Protein AF-A0A938LKV2-F1 (afdb_monomer_lite)

pLDDT: mean 91.61, std 7.05, range [52.0, 97.69]

Foldseek 3Di:
DDDQLQWAFLVRVQVVVQPDPVHRPDDSVRSVVLCVVCPPQQHDSGTGRNVSSVVVVVVVVPDDDPDPDDPVRVVVVVVVVVVVVVVVVVPDDDDDDD

Secondary structure (DSSP, 8-state):
----TTSB-HHHHHHHHHTSTT-----HHHHHHHHHHHGGGSBSSSSB-HHHHHHHHHHHHHSPPPPPPPHHHHHHHHHHHHHHHHHHHH-PPPPPP-

Sequence (98 aa):
MAIDTRNLKPSELVRLLNSTPLGAVTSAARLSRQMNE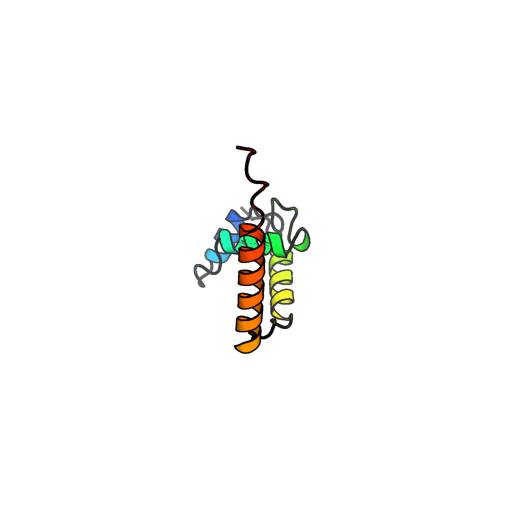AGYRIGDGRHVDLVRYVAWLAHRRRLPRPAPLTYDEKKAKQAERNRRETAAAQDIGPLPDV

Structure (mmCIF, N/CA/C/O backbone):
data_AF-A0A938LKV2-F1
#
_entry.id   AF-A0A938LKV2-F1
#
loop_
_atom_site.group_PDB
_atom_site.id
_atom_site.type_symbol
_atom_site.label_atom_id
_atom_site.label_alt_id
_atom_site.label_comp_id
_atom_site.label_asym_id
_atom_site.label_entity_id
_atom_site.label_seq_id
_atom_site.pdbx_PDB_ins_code
_atom_site.Cartn_x
_atom_site.Cartn_y
_atom_site.Cartn_z
_atom_site.occupancy
_atom_site.B_iso_or_equiv
_atom_site.auth_seq_id
_atom_site.auth_comp_id
_atom_site.auth_asym_id
_atom_site.auth_atom_id
_atom_site.pdbx_PDB_model_num
ATOM 1 N N . MET A 1 1 ? 22.182 -2.955 -17.963 1.00 52.00 1 MET A N 1
ATOM 2 C CA . MET A 1 1 ? 22.217 -3.052 -16.488 1.00 52.00 1 MET A CA 1
ATOM 3 C C . MET A 1 1 ? 20.924 -3.716 -16.046 1.00 52.00 1 MET A C 1
ATOM 5 O O . MET A 1 1 ? 19.864 -3.177 -16.336 1.00 52.00 1 MET A O 1
ATOM 9 N N . ALA A 1 2 ? 20.994 -4.919 -15.479 1.00 79.12 2 ALA A N 1
ATOM 10 C CA . ALA A 1 2 ? 19.809 -5.617 -14.984 1.00 79.12 2 ALA A CA 1
ATOM 11 C C . ALA A 1 2 ? 19.431 -5.041 -13.612 1.00 79.12 2 ALA A C 1
ATOM 13 O O . ALA A 1 2 ? 20.302 -4.855 -12.766 1.00 79.12 2 ALA A O 1
ATOM 14 N N . ILE A 1 3 ? 18.157 -4.708 -13.418 1.00 86.06 3 ILE A N 1
ATOM 15 C CA . ILE A 1 3 ? 17.635 -4.229 -12.134 1.00 86.06 3 ILE A CA 1
ATOM 16 C C . ILE A 1 3 ? 17.267 -5.455 -11.295 1.00 86.06 3 ILE A C 1
ATOM 18 O O . ILE A 1 3 ? 16.598 -6.362 -11.795 1.00 86.06 3 ILE A O 1
ATOM 22 N N . ASP A 1 4 ? 17.666 -5.479 -10.023 1.00 93.00 4 ASP A N 1
ATOM 23 C CA . ASP A 1 4 ? 17.204 -6.502 -9.085 1.00 93.00 4 ASP A CA 1
ATOM 24 C C . ASP A 1 4 ? 15.760 -6.213 -8.647 1.00 93.00 4 ASP A C 1
ATOM 26 O O . ASP A 1 4 ? 15.479 -5.299 -7.874 1.00 93.00 4 ASP A O 1
ATOM 30 N N . THR A 1 5 ? 14.826 -7.017 -9.150 1.00 92.88 5 THR A N 1
ATOM 31 C CA . THR A 1 5 ? 13.389 -6.877 -8.866 1.00 92.88 5 THR A CA 1
ATOM 32 C C . THR A 1 5 ? 12.992 -7.262 -7.440 1.00 92.88 5 THR A C 1
ATOM 34 O O . THR A 1 5 ? 11.872 -6.958 -7.025 1.00 92.88 5 THR A O 1
ATOM 37 N N . ARG A 1 6 ? 13.876 -7.914 -6.675 1.00 95.00 6 ARG A N 1
ATOM 38 C CA . ARG A 1 6 ? 13.610 -8.306 -5.282 1.00 95.00 6 ARG A CA 1
ATOM 39 C C . ARG A 1 6 ? 14.038 -7.245 -4.272 1.00 95.00 6 ARG A C 1
ATOM 41 O O . ARG A 1 6 ? 13.662 -7.343 -3.108 1.00 95.00 6 ARG A O 1
ATOM 48 N N . ASN A 1 7 ? 14.792 -6.240 -4.711 1.00 95.94 7 ASN A N 1
ATOM 49 C CA . ASN A 1 7 ? 15.368 -5.227 -3.839 1.00 95.94 7 ASN A CA 1
ATOM 50 C C . ASN A 1 7 ? 15.232 -3.818 -4.438 1.00 95.94 7 ASN A C 1
ATOM 52 O O . ASN A 1 7 ? 16.217 -3.167 -4.781 1.00 95.94 7 ASN A O 1
ATOM 56 N N . LEU A 1 8 ? 13.990 -3.351 -4.592 1.00 96.56 8 LEU A N 1
ATOM 57 C CA . LEU A 1 8 ? 13.685 -2.045 -5.181 1.00 96.56 8 LEU A CA 1
ATOM 58 C C . LEU A 1 8 ? 13.413 -0.999 -4.106 1.00 96.56 8 LEU A C 1
ATOM 60 O O . LEU A 1 8 ? 12.636 -1.239 -3.181 1.00 96.56 8 LEU A O 1
ATOM 64 N N . LYS A 1 9 ? 13.934 0.217 -4.269 1.00 96.50 9 LYS A N 1
ATOM 65 C CA . LYS A 1 9 ? 13.416 1.364 -3.512 1.00 96.50 9 LYS A CA 1
ATOM 66 C C . LYS A 1 9 ? 11.954 1.618 -3.909 1.00 96.50 9 LYS A C 1
ATOM 68 O O . LYS A 1 9 ? 11.592 1.428 -5.074 1.00 96.50 9 LYS A O 1
ATOM 73 N N . PRO A 1 10 ? 11.105 2.142 -3.007 1.00 96.56 10 PRO A N 1
ATOM 74 C CA . PRO A 1 10 ? 9.709 2.441 -3.326 1.00 96.56 10 PRO A CA 1
ATOM 75 C C . PRO A 1 10 ? 9.538 3.338 -4.563 1.00 96.56 10 PRO A C 1
ATOM 77 O O . PRO A 1 10 ? 8.636 3.125 -5.370 1.00 96.56 10 PRO A O 1
ATOM 80 N N . SER A 1 11 ? 10.431 4.311 -4.760 1.00 95.94 11 SER A N 1
ATOM 81 C CA . SER A 1 11 ? 10.430 5.177 -5.945 1.00 95.94 11 SER A CA 1
ATOM 82 C C . SER A 1 11 ? 10.751 4.425 -7.242 1.00 95.94 11 SER A C 1
ATOM 84 O O . SER A 1 11 ? 10.127 4.689 -8.270 1.00 95.94 11 SER A O 1
ATOM 86 N N . GLU A 1 12 ? 11.681 3.470 -7.199 1.00 96.25 12 GLU A N 1
ATOM 87 C CA . GLU A 1 12 ? 12.053 2.631 -8.343 1.00 96.25 12 GLU A CA 1
ATOM 88 C C . GLU A 1 12 ? 10.899 1.717 -8.738 1.00 96.25 12 GLU A C 1
ATOM 90 O O . GLU A 1 12 ? 10.583 1.612 -9.920 1.00 96.25 12 GLU A O 1
ATOM 95 N N . LEU A 1 13 ? 10.206 1.138 -7.755 1.00 96.25 13 LEU A N 1
ATOM 96 C CA . LEU A 1 13 ? 9.018 0.327 -7.996 1.00 96.25 13 LEU A CA 1
ATOM 97 C C . LEU A 1 13 ? 7.896 1.135 -8.665 1.00 96.25 13 LEU A C 1
ATOM 99 O O . LEU A 1 13 ? 7.315 0.677 -9.646 1.00 96.25 13 LEU A O 1
ATOM 103 N N . VAL A 1 14 ? 7.600 2.348 -8.178 1.00 97.25 14 VAL A N 1
ATOM 104 C CA . VAL A 1 14 ? 6.591 3.224 -8.808 1.00 97.25 14 VAL A CA 1
ATOM 105 C C . VAL A 1 14 ? 6.978 3.545 -10.250 1.00 97.25 14 VAL A C 1
ATOM 107 O O . VAL A 1 14 ? 6.141 3.430 -11.145 1.00 97.25 14 VAL A O 1
ATOM 110 N N . ARG A 1 15 ? 8.241 3.914 -10.490 1.00 95.62 15 ARG A N 1
ATOM 111 C CA . ARG A 1 15 ? 8.743 4.213 -11.836 1.00 95.62 15 ARG A CA 1
ATOM 112 C C . ARG A 1 15 ? 8.631 2.999 -12.758 1.00 95.62 15 ARG A C 1
ATOM 114 O O . ARG A 1 15 ? 8.167 3.156 -13.881 1.00 95.62 15 ARG A O 1
ATOM 121 N N . LEU A 1 16 ? 9.013 1.817 -12.276 1.00 94.25 16 LEU A N 1
ATOM 122 C CA . LEU A 1 16 ? 8.974 0.565 -13.031 1.00 94.25 16 LEU A CA 1
ATOM 123 C C . LEU A 1 16 ? 7.544 0.177 -13.425 1.00 94.25 16 LEU A C 1
ATOM 125 O O . LEU A 1 16 ? 7.288 -0.190 -14.568 1.00 94.25 16 LEU A O 1
ATOM 129 N N . LEU A 1 17 ? 6.594 0.271 -12.493 1.00 94.38 17 LEU A N 1
ATOM 130 C CA . LEU A 1 17 ? 5.194 -0.054 -12.773 1.00 94.38 17 LEU A CA 1
ATOM 131 C C . LEU A 1 17 ? 4.565 0.945 -13.755 1.00 94.38 17 LEU A C 1
ATOM 133 O O . LEU A 1 17 ? 3.799 0.554 -14.638 1.00 94.38 17 LEU A O 1
ATOM 137 N N . ASN A 1 18 ? 4.926 2.224 -13.632 1.00 96.38 18 ASN A N 1
ATOM 138 C CA . ASN A 1 18 ? 4.391 3.288 -14.475 1.00 96.38 18 ASN A CA 1
ATOM 139 C C . ASN A 1 18 ? 5.085 3.410 -15.844 1.00 96.38 18 ASN A C 1
ATOM 141 O O . ASN A 1 18 ? 4.579 4.121 -16.706 1.00 96.38 18 ASN A O 1
ATOM 145 N N . SER A 1 19 ? 6.215 2.730 -16.072 1.00 94.62 19 SER A N 1
ATOM 146 C CA . SER A 1 19 ? 6.887 2.689 -17.382 1.00 94.62 19 SER A CA 1
ATOM 147 C C . SER A 1 19 ? 6.280 1.668 -18.350 1.00 94.62 19 SER A C 1
ATOM 149 O O . SER A 1 19 ? 6.830 1.431 -19.422 1.00 94.62 19 SER A O 1
ATOM 151 N N . THR A 1 20 ? 5.174 1.025 -17.974 1.00 91.44 20 THR A N 1
ATOM 152 C CA . THR A 1 20 ? 4.446 0.099 -18.848 1.00 91.44 20 THR A CA 1
ATOM 153 C C . THR A 1 20 ? 3.504 0.868 -19.789 1.00 91.44 20 THR A C 1
ATOM 155 O O . THR A 1 20 ? 3.110 1.991 -19.468 1.00 91.44 20 THR A O 1
ATOM 158 N N . PRO A 1 21 ? 3.061 0.282 -20.920 1.00 96.19 21 PRO A N 1
ATOM 159 C CA . PRO A 1 21 ? 2.076 0.912 -21.812 1.00 96.19 21 PRO A CA 1
ATOM 160 C C . PRO A 1 21 ? 0.734 1.262 -21.149 1.00 96.19 21 PRO A C 1
ATOM 162 O O . PRO A 1 21 ? -0.057 2.008 -21.715 1.00 96.19 21 PRO A O 1
ATOM 165 N N . LEU A 1 22 ? 0.472 0.739 -19.946 1.00 93.69 22 LEU A N 1
ATOM 166 C CA . LEU A 1 22 ? -0.703 1.078 -19.142 1.00 93.69 22 LEU A CA 1
ATOM 167 C C . LEU A 1 22 ? -0.607 2.476 -18.504 1.00 93.69 22 LEU A C 1
ATOM 169 O O . LEU A 1 22 ? -1.577 2.942 -17.908 1.00 93.69 22 LEU A O 1
ATOM 173 N N . GLY A 1 23 ? 0.546 3.142 -18.608 1.00 92.50 23 GLY A N 1
ATOM 174 C CA . GLY A 1 23 ? 0.784 4.458 -18.032 1.00 92.50 23 GLY A CA 1
ATOM 175 C C . GLY A 1 23 ? 0.844 4.424 -16.504 1.00 92.50 23 GLY A C 1
ATOM 176 O O . GLY A 1 23 ? 1.363 3.488 -15.898 1.00 92.50 23 GLY A O 1
ATOM 177 N N . ALA A 1 24 ? 0.327 5.470 -15.856 1.00 94.88 24 ALA A N 1
ATOM 178 C CA . ALA A 1 24 ? 0.399 5.629 -14.405 1.00 94.88 24 ALA A CA 1
ATOM 179 C C . ALA A 1 24 ? -0.579 4.697 -13.660 1.00 94.88 24 ALA A C 1
ATOM 181 O O . ALA A 1 24 ? -1.722 5.055 -13.377 1.00 94.88 24 ALA A O 1
ATOM 182 N N . VAL A 1 25 ? -0.111 3.504 -13.286 1.00 95.25 25 VAL A N 1
ATOM 183 C CA . VAL A 1 25 ? -0.899 2.494 -12.556 1.00 95.25 25 VAL A CA 1
ATOM 184 C C . VAL A 1 25 ? -0.869 2.685 -11.033 1.00 95.25 25 VAL A C 1
ATOM 186 O O . VAL A 1 25 ? -1.796 2.279 -10.322 1.00 95.25 25 VAL A O 1
ATOM 189 N N . THR A 1 26 ? 0.177 3.321 -10.493 1.00 96.00 26 THR A N 1
ATOM 190 C CA . THR A 1 26 ? 0.300 3.596 -9.053 1.00 96.00 26 THR A CA 1
ATOM 191 C C . THR A 1 26 ? 1.015 4.915 -8.753 1.00 96.00 26 THR A C 1
ATOM 193 O O . THR A 1 26 ? 1.629 5.532 -9.620 1.00 96.00 26 THR A O 1
ATOM 196 N N . SER A 1 27 ? 0.933 5.361 -7.499 1.00 97.50 27 SER A N 1
ATOM 197 C CA . SER A 1 27 ? 1.603 6.562 -6.992 1.00 97.50 27 SER A CA 1
ATOM 198 C C . SER A 1 27 ? 2.393 6.250 -5.724 1.00 97.50 27 SER A C 1
ATOM 200 O O . SER A 1 27 ? 2.100 5.275 -5.029 1.00 97.50 27 SER A O 1
ATOM 202 N N . ALA A 1 28 ? 3.359 7.105 -5.379 1.00 96.56 28 ALA A N 1
ATOM 203 C CA . ALA A 1 28 ? 4.139 6.968 -4.146 1.00 96.56 28 ALA A CA 1
ATOM 204 C C . ALA A 1 28 ? 3.248 6.934 -2.890 1.00 96.56 28 ALA A C 1
ATOM 206 O O . ALA A 1 28 ? 3.446 6.098 -2.012 1.00 96.56 28 ALA A O 1
ATOM 207 N N . ALA A 1 29 ? 2.209 7.774 -2.835 1.00 97.31 29 ALA A N 1
ATOM 208 C CA . ALA A 1 29 ? 1.267 7.793 -1.716 1.00 97.31 29 ALA A CA 1
ATOM 209 C C . ALA A 1 29 ? 0.440 6.498 -1.615 1.00 97.31 29 ALA A C 1
ATOM 211 O O . ALA A 1 29 ? 0.170 6.019 -0.512 1.00 97.31 29 ALA A O 1
ATOM 212 N N . ARG A 1 30 ? 0.030 5.917 -2.754 1.00 96.88 30 ARG A N 1
ATOM 213 C CA . ARG A 1 30 ? -0.665 4.621 -2.777 1.00 96.88 30 ARG A CA 1
ATOM 214 C C . ARG A 1 30 ? 0.269 3.501 -2.319 1.00 96.88 30 ARG A C 1
ATOM 216 O O . ARG A 1 30 ? -0.128 2.726 -1.452 1.00 96.88 30 ARG A O 1
ATOM 223 N N . LEU A 1 31 ? 1.498 3.465 -2.841 1.00 97.06 31 LEU A N 1
ATOM 224 C CA . LEU A 1 31 ? 2.494 2.465 -2.464 1.00 97.06 31 LEU A CA 1
ATOM 225 C C . LEU A 1 31 ? 2.843 2.547 -0.972 1.00 97.06 31 LEU A C 1
ATOM 227 O O . LEU A 1 31 ? 2.859 1.523 -0.305 1.00 97.06 31 LEU A O 1
ATOM 231 N N . SER A 1 32 ? 3.043 3.747 -0.421 1.00 96.25 32 SER A N 1
ATOM 232 C CA . SER A 1 32 ? 3.336 3.936 1.007 1.00 96.25 32 SER A CA 1
ATOM 233 C C . SER A 1 32 ? 2.232 3.369 1.911 1.00 96.25 32 SER A C 1
ATOM 235 O O . SER A 1 32 ? 2.521 2.613 2.837 1.00 96.25 32 SER A O 1
ATOM 237 N N . ARG A 1 33 ? 0.952 3.634 1.603 1.00 96.25 33 ARG A N 1
ATOM 238 C CA . ARG A 1 33 ? -0.172 3.017 2.334 1.00 96.25 33 ARG A CA 1
ATOM 239 C C . ARG A 1 33 ? -0.161 1.498 2.217 1.00 96.25 33 ARG A C 1
ATOM 241 O O . ARG A 1 33 ? -0.345 0.805 3.211 1.00 96.25 33 ARG A O 1
ATOM 248 N N . GLN A 1 34 ? 0.083 0.981 1.017 1.00 95.88 34 GLN A N 1
ATOM 249 C CA . GLN A 1 34 ? 0.150 -0.458 0.783 1.00 95.88 34 GLN A CA 1
ATOM 250 C C . GLN A 1 34 ? 1.311 -1.114 1.531 1.00 95.88 34 GLN A C 1
ATOM 252 O O . GLN A 1 34 ? 1.126 -2.206 2.049 1.00 95.88 34 GLN A O 1
ATOM 257 N N . MET A 1 35 ? 2.463 -0.451 1.650 1.00 95.94 35 MET A N 1
ATOM 258 C CA . MET A 1 35 ? 3.577 -0.917 2.478 1.00 95.94 35 MET A CA 1
ATOM 259 C C . MET A 1 35 ? 3.181 -0.990 3.953 1.00 95.94 35 MET A C 1
ATOM 261 O O . MET A 1 35 ? 3.418 -2.014 4.588 1.00 95.94 35 MET A O 1
ATOM 265 N N . ASN A 1 36 ? 2.492 0.028 4.474 1.00 96.44 36 ASN A N 1
ATOM 266 C CA . ASN A 1 36 ? 2.001 0.013 5.855 1.00 96.44 36 ASN A CA 1
ATOM 267 C C . ASN A 1 36 ? 0.982 -1.117 6.099 1.00 9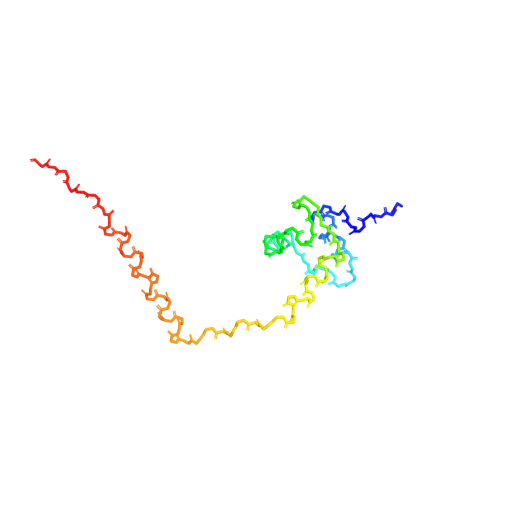6.44 36 ASN A C 1
ATOM 269 O O . ASN A 1 36 ? 1.051 -1.808 7.109 1.00 96.44 36 ASN A O 1
ATOM 273 N N . GLU A 1 37 ? 0.066 -1.362 5.159 1.00 95.62 37 GLU A N 1
ATOM 274 C CA . GLU A 1 37 ? -0.915 -2.459 5.242 1.00 95.62 37 GLU A CA 1
ATOM 275 C C . GLU A 1 37 ? -0.273 -3.851 5.064 1.00 95.62 37 GLU A C 1
ATOM 277 O O . GLU A 1 37 ? -0.709 -4.860 5.636 1.00 95.62 37 GLU A O 1
ATOM 282 N N . ALA A 1 38 ? 0.757 -3.937 4.223 1.00 96.06 38 ALA A N 1
ATOM 283 C CA . ALA A 1 38 ? 1.482 -5.167 3.948 1.00 96.06 38 ALA A CA 1
ATOM 284 C C . ALA A 1 38 ? 2.453 -5.547 5.075 1.00 96.06 38 ALA A C 1
ATOM 286 O O . ALA A 1 38 ? 2.753 -6.737 5.225 1.00 96.06 38 ALA A O 1
ATOM 287 N N . GLY A 1 39 ? 2.934 -4.570 5.845 1.00 95.25 39 GLY A N 1
ATOM 288 C CA . GLY A 1 39 ? 4.037 -4.744 6.784 1.00 95.25 39 GLY A CA 1
ATOM 289 C C . GLY A 1 39 ? 5.282 -5.307 6.088 1.00 95.25 39 GLY A C 1
ATOM 290 O O . GLY A 1 39 ? 5.511 -5.087 4.898 1.00 95.25 39 GLY A O 1
ATOM 291 N N . TYR A 1 40 ? 6.047 -6.131 6.804 1.00 96.12 40 TYR A N 1
ATOM 292 C CA . TYR A 1 40 ? 7.274 -6.764 6.295 1.00 96.12 40 TYR A CA 1
ATOM 293 C C . TYR A 1 40 ? 7.043 -7.941 5.326 1.00 96.12 40 TYR A C 1
ATOM 295 O O . TYR A 1 40 ? 7.982 -8.623 4.923 1.00 96.12 40 TYR A O 1
ATOM 303 N N . ARG A 1 41 ? 5.797 -8.219 4.911 1.00 95.69 41 ARG A N 1
ATOM 304 C CA . ARG A 1 41 ? 5.512 -9.334 3.983 1.00 95.69 41 ARG A CA 1
ATOM 305 C C . ARG A 1 41 ? 6.051 -9.085 2.573 1.00 95.69 41 ARG A C 1
ATOM 307 O O . ARG A 1 41 ? 6.311 -10.037 1.844 1.00 95.69 41 ARG A O 1
ATOM 314 N N . ILE A 1 42 ? 6.187 -7.818 2.183 1.00 96.62 42 ILE A N 1
ATOM 315 C CA . ILE A 1 42 ? 6.576 -7.412 0.824 1.00 96.62 42 ILE A CA 1
ATOM 316 C C . ILE A 1 42 ? 7.980 -6.803 0.753 1.00 96.62 42 ILE A C 1
ATOM 318 O O . ILE A 1 42 ? 8.389 -6.361 -0.315 1.00 96.62 42 ILE A O 1
ATOM 322 N N . GLY A 1 43 ? 8.710 -6.755 1.868 1.00 94.19 43 GLY A N 1
ATOM 323 C CA . GLY A 1 43 ? 10.010 -6.096 1.941 1.00 94.19 43 GLY A CA 1
ATOM 324 C C . GLY A 1 43 ? 10.515 -5.925 3.371 1.00 94.19 43 GLY A C 1
ATOM 325 O O . GLY A 1 43 ? 9.948 -6.477 4.310 1.00 94.19 43 GLY A O 1
ATOM 326 N N . ASP A 1 44 ? 11.570 -5.133 3.529 1.00 92.69 44 ASP A N 1
ATOM 327 C CA . ASP A 1 44 ? 12.261 -4.882 4.804 1.00 92.69 44 ASP A CA 1
ATOM 328 C C . ASP A 1 44 ? 11.903 -3.514 5.431 1.00 92.69 44 ASP A C 1
ATOM 330 O O . ASP A 1 44 ? 12.448 -3.123 6.459 1.00 92.69 44 ASP A O 1
ATOM 334 N N . GLY A 1 45 ? 10.977 -2.775 4.808 1.00 88.94 45 GLY A N 1
ATOM 335 C CA . GLY A 1 45 ? 10.569 -1.422 5.202 1.00 88.94 45 GLY A CA 1
ATOM 336 C C . GLY A 1 45 ? 11.319 -0.302 4.473 1.00 88.94 45 GLY A C 1
ATOM 337 O O . GLY A 1 45 ? 10.803 0.811 4.385 1.00 88.94 45 GLY A O 1
ATOM 338 N N . ARG A 1 46 ? 12.480 -0.593 3.878 1.00 93.19 46 ARG A N 1
ATOM 339 C CA . ARG A 1 46 ? 13.249 0.340 3.039 1.00 93.19 46 ARG A CA 1
ATOM 340 C C . ARG A 1 46 ? 13.164 -0.016 1.558 1.00 93.19 46 ARG A C 1
ATOM 342 O O . ARG A 1 46 ? 13.108 0.884 0.722 1.00 93.19 46 ARG A O 1
ATOM 349 N N . HIS A 1 47 ? 13.145 -1.304 1.254 1.00 96.38 47 HIS A N 1
ATOM 350 C CA . HIS A 1 47 ? 13.044 -1.879 -0.073 1.00 96.38 47 HIS A CA 1
ATOM 351 C C . HIS A 1 47 ? 11.805 -2.762 -0.181 1.00 96.38 47 HIS A C 1
ATOM 353 O O . HIS A 1 47 ? 11.226 -3.212 0.813 1.00 96.38 47 HIS A O 1
ATOM 359 N N . VAL A 1 48 ? 11.393 -2.990 -1.421 1.00 97.06 48 VAL A N 1
ATOM 360 C CA . VAL A 1 48 ? 10.223 -3.774 -1.790 1.00 97.06 48 VAL A CA 1
ATOM 361 C C . VAL A 1 48 ? 10.645 -4.845 -2.787 1.00 97.06 48 VAL A C 1
ATOM 363 O O . VAL A 1 48 ? 11.310 -4.561 -3.784 1.00 97.06 48 VAL A O 1
ATOM 366 N N . ASP A 1 49 ? 10.214 -6.072 -2.524 1.00 97.62 49 ASP A N 1
ATOM 367 C CA . ASP A 1 49 ? 10.310 -7.188 -3.457 1.00 97.62 49 ASP A CA 1
ATOM 368 C C . ASP A 1 49 ? 9.078 -7.161 -4.371 1.00 97.62 49 ASP A C 1
ATOM 370 O O . ASP A 1 49 ? 7.940 -7.302 -3.910 1.00 97.62 49 ASP A O 1
ATOM 374 N N . LEU A 1 50 ? 9.293 -6.969 -5.677 1.00 96.38 50 LEU A N 1
ATOM 375 C CA . LEU A 1 50 ? 8.222 -6.859 -6.671 1.00 96.38 50 LEU A CA 1
ATOM 376 C C . LEU A 1 50 ? 7.329 -8.105 -6.704 1.00 96.38 50 LEU A C 1
ATOM 378 O O . LEU A 1 50 ? 6.108 -7.985 -6.815 1.00 96.38 50 LEU A O 1
ATOM 382 N N . VAL A 1 51 ? 7.915 -9.299 -6.603 1.00 96.62 51 VAL A N 1
ATOM 383 C CA . VAL A 1 51 ? 7.181 -10.566 -6.704 1.00 96.62 51 VAL A CA 1
ATOM 384 C C . VAL A 1 51 ? 6.303 -10.749 -5.474 1.00 96.62 51 VAL A C 1
ATOM 386 O O . VAL A 1 51 ? 5.109 -11.032 -5.604 1.00 96.62 51 VAL A O 1
ATOM 389 N N . ARG A 1 52 ? 6.857 -10.516 -4.277 1.00 97.69 52 ARG A N 1
ATOM 390 C CA . ARG A 1 52 ? 6.084 -10.556 -3.026 1.00 97.69 52 ARG A CA 1
ATOM 391 C C . ARG A 1 52 ? 4.987 -9.499 -3.016 1.00 97.69 52 ARG A C 1
ATOM 393 O O . ARG A 1 52 ? 3.866 -9.787 -2.598 1.00 97.69 52 ARG A O 1
ATOM 400 N N . TYR A 1 53 ? 5.279 -8.299 -3.512 1.00 97.44 53 TYR A N 1
ATOM 401 C CA . TYR A 1 53 ? 4.305 -7.220 -3.615 1.00 97.44 53 TYR A CA 1
ATOM 402 C C . TYR A 1 53 ? 3.131 -7.578 -4.536 1.00 97.44 53 TYR A C 1
ATOM 404 O O . TYR A 1 53 ? 1.974 -7.440 -4.136 1.00 97.44 53 TYR A O 1
ATOM 412 N N . VAL A 1 54 ? 3.395 -8.109 -5.734 1.00 96.31 54 VAL A N 1
ATOM 413 C CA . VAL A 1 54 ? 2.344 -8.544 -6.670 1.00 96.31 54 VAL A CA 1
ATOM 414 C C . VAL A 1 54 ? 1.545 -9.720 -6.103 1.00 96.31 54 VAL A C 1
ATOM 416 O O . VAL A 1 54 ? 0.314 -9.712 -6.180 1.00 96.31 54 VAL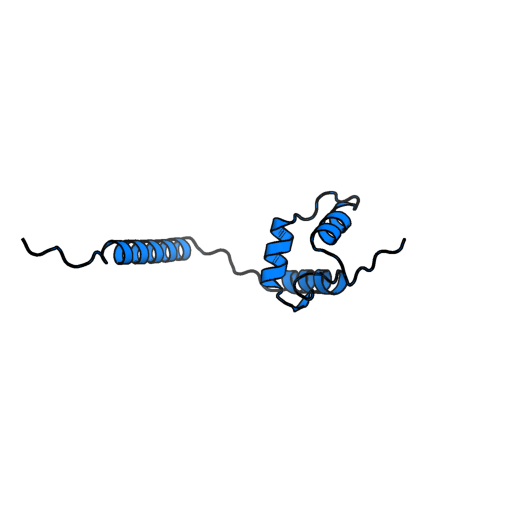 A O 1
ATOM 419 N N . ALA A 1 55 ? 2.206 -10.698 -5.478 1.00 97.44 55 ALA A N 1
ATOM 420 C CA . ALA A 1 55 ? 1.533 -11.812 -4.812 1.00 97.44 55 ALA A CA 1
ATOM 421 C C . ALA A 1 55 ? 0.597 -11.322 -3.695 1.00 97.44 55 ALA A C 1
ATOM 423 O O . ALA A 1 55 ? -0.552 -11.761 -3.600 1.00 97.44 55 ALA A O 1
ATOM 424 N N . TRP A 1 56 ? 1.047 -10.352 -2.895 1.00 97.38 56 TRP A N 1
ATOM 425 C CA . TRP A 1 56 ? 0.231 -9.727 -1.859 1.00 97.38 56 TRP A CA 1
ATOM 426 C C . TRP A 1 56 ? -0.959 -8.950 -2.440 1.00 97.38 56 TRP A C 1
ATOM 428 O O . TRP A 1 56 ? -2.073 -9.079 -1.929 1.00 97.38 56 TRP A O 1
ATOM 438 N N . LEU A 1 57 ? -0.777 -8.204 -3.536 1.00 96.12 57 LEU A N 1
ATOM 439 C CA . LEU A 1 57 ? -1.882 -7.530 -4.232 1.00 96.12 57 LEU A CA 1
ATOM 440 C C . LEU A 1 57 ? -2.921 -8.528 -4.759 1.00 96.12 57 LEU A C 1
ATOM 442 O O . LEU A 1 57 ? -4.124 -8.311 -4.601 1.00 96.12 57 LEU A O 1
ATOM 446 N N . ALA A 1 58 ? -2.470 -9.629 -5.363 1.00 96.31 58 ALA A N 1
ATOM 447 C CA . ALA A 1 58 ? -3.344 -10.680 -5.869 1.00 96.31 58 ALA A CA 1
ATOM 448 C C . ALA A 1 58 ? -4.122 -11.359 -4.733 1.00 96.31 58 ALA A C 1
ATOM 450 O O . ALA A 1 58 ? -5.333 -11.551 -4.850 1.00 96.31 58 ALA A O 1
ATOM 451 N N . HIS A 1 59 ? -3.455 -11.658 -3.614 1.00 95.69 59 HIS A N 1
ATOM 452 C CA . HIS A 1 59 ? -4.097 -12.195 -2.418 1.00 95.69 59 HIS A CA 1
ATOM 453 C C . HIS A 1 59 ? -5.151 -11.226 -1.869 1.00 95.69 59 HIS A C 1
ATOM 455 O O . HIS A 1 59 ? -6.306 -11.607 -1.690 1.00 95.69 59 HIS A O 1
ATOM 461 N N . ARG A 1 60 ? -4.806 -9.942 -1.709 1.00 94.00 60 ARG A N 1
ATOM 462 C CA . ARG A 1 60 ? -5.748 -8.908 -1.258 1.00 94.00 60 ARG A CA 1
ATOM 463 C C . ARG A 1 60 ? -6.959 -8.752 -2.157 1.00 94.00 60 ARG A C 1
ATOM 465 O O . ARG A 1 60 ? -8.048 -8.504 -1.656 1.00 94.00 60 ARG A O 1
ATOM 472 N N . ARG A 1 61 ? -6.789 -8.886 -3.473 1.00 92.25 61 ARG A N 1
ATOM 473 C CA . ARG A 1 61 ? -7.901 -8.807 -4.426 1.00 92.25 61 ARG A CA 1
ATOM 474 C C . ARG A 1 61 ? -8.914 -9.941 -4.239 1.00 92.25 61 ARG A C 1
ATOM 476 O O . ARG A 1 61 ? -10.076 -9.743 -4.575 1.00 92.25 61 ARG A O 1
ATOM 483 N N . ARG A 1 62 ? -8.482 -11.098 -3.729 1.00 92.50 62 ARG A N 1
ATOM 484 C CA . ARG A 1 62 ? -9.346 -12.257 -3.449 1.00 92.50 62 ARG A CA 1
ATOM 485 C C . ARG A 1 62 ? -10.058 -12.163 -2.101 1.00 92.50 62 ARG A C 1
ATOM 487 O O . ARG A 1 62 ? -11.042 -12.866 -1.907 1.00 92.50 62 ARG A O 1
ATOM 494 N N . LEU A 1 63 ? -9.568 -11.334 -1.179 1.00 89.31 63 LEU A N 1
ATOM 495 C CA . LEU A 1 63 ? -10.221 -11.156 0.113 1.00 89.31 63 LEU A CA 1
ATOM 496 C C . LEU A 1 63 ? -11.589 -10.480 -0.075 1.00 89.31 63 LEU A C 1
ATOM 498 O O . LEU A 1 63 ? -11.702 -9.550 -0.886 1.00 89.31 63 LEU A O 1
ATOM 502 N N . PRO A 1 64 ? -12.622 -10.915 0.670 1.00 83.94 64 PRO A N 1
ATOM 503 C CA . PRO A 1 64 ? -13.924 -10.272 0.630 1.00 83.94 64 PRO A CA 1
ATOM 504 C C . PRO A 1 64 ? -13.762 -8.804 1.018 1.00 83.94 64 PRO A C 1
ATOM 506 O O . PRO A 1 64 ? -13.164 -8.467 2.043 1.00 83.94 64 PRO A O 1
ATOM 509 N N . ARG A 1 65 ? -14.267 -7.909 0.168 1.00 81.31 65 ARG A N 1
ATOM 510 C CA . ARG A 1 65 ? -14.326 -6.490 0.511 1.00 81.31 65 ARG A CA 1
ATOM 511 C C . ARG A 1 65 ? -15.431 -6.311 1.550 1.00 81.31 65 ARG A C 1
ATOM 513 O O . ARG A 1 65 ? -16.503 -6.885 1.355 1.00 81.31 65 ARG A O 1
ATOM 520 N N . PRO A 1 66 ? -15.199 -5.532 2.621 1.00 80.88 66 PRO A N 1
ATOM 521 C CA . PRO A 1 66 ? -16.269 -5.211 3.550 1.00 80.88 66 PRO A CA 1
ATOM 522 C C . PRO A 1 66 ? -17.416 -4.581 2.763 1.00 80.88 66 PRO A C 1
ATOM 524 O O . PRO A 1 66 ? -17.184 -3.723 1.901 1.00 80.88 66 PRO A O 1
ATOM 527 N N . ALA A 1 67 ? -18.633 -5.054 3.025 1.00 83.81 67 ALA A N 1
ATOM 528 C CA . ALA A 1 67 ? -19.816 -4.495 2.401 1.00 83.81 67 ALA A CA 1
ATOM 529 C C . ALA A 1 67 ? -19.868 -2.984 2.687 1.00 83.81 67 ALA A C 1
ATOM 531 O O . ALA A 1 67 ? -19.480 -2.546 3.778 1.00 83.81 67 ALA A O 1
ATOM 532 N N . PRO A 1 68 ? -20.291 -2.163 1.713 1.00 86.19 68 PRO A N 1
ATOM 533 C CA . PRO A 1 68 ? -20.523 -0.757 1.985 1.00 86.19 68 PRO A CA 1
ATOM 534 C C . PRO A 1 68 ? -21.550 -0.639 3.114 1.00 86.19 68 PRO A C 1
ATOM 536 O O . PRO A 1 68 ? -22.595 -1.280 3.068 1.00 86.19 68 PRO A O 1
ATOM 539 N N . LEU A 1 69 ? -21.239 0.194 4.110 1.00 88.06 69 LEU A N 1
ATOM 540 C CA . LEU A 1 69 ? -22.151 0.466 5.219 1.00 88.06 69 LEU A CA 1
ATOM 541 C C . LEU A 1 69 ? -23.497 0.958 4.671 1.00 88.06 69 LEU A C 1
ATOM 543 O O . LEU A 1 69 ? -23.543 1.859 3.817 1.00 88.06 69 LEU A O 1
ATOM 547 N N . THR A 1 70 ? -24.572 0.390 5.198 1.00 92.31 70 THR A N 1
ATOM 548 C CA . THR A 1 70 ? -25.945 0.851 4.995 1.00 92.31 70 THR A CA 1
ATOM 549 C C . THR A 1 70 ? -26.118 2.278 5.524 1.00 92.31 70 THR A C 1
ATOM 551 O O . THR A 1 70 ? -25.271 2.818 6.245 1.00 92.31 70 THR A O 1
ATOM 554 N N . TYR A 1 71 ? -27.212 2.937 5.135 1.00 91.31 71 TYR A N 1
ATOM 555 C CA . TYR A 1 71 ? -27.517 4.287 5.612 1.00 91.31 71 TYR A CA 1
ATOM 556 C C . TYR A 1 71 ? -27.602 4.344 7.146 1.00 91.31 71 TYR A C 1
ATOM 558 O O . TYR A 1 71 ? -26.995 5.224 7.760 1.00 91.31 71 TYR A O 1
ATOM 566 N N . ASP A 1 72 ? -28.270 3.366 7.759 1.00 92.81 72 ASP A N 1
ATOM 567 C CA . ASP A 1 72 ? -28.456 3.312 9.209 1.00 92.81 72 ASP A CA 1
ATOM 568 C C . ASP A 1 72 ? -27.135 3.087 9.953 1.00 92.81 72 ASP A C 1
ATOM 570 O O . ASP A 1 72 ? -26.856 3.776 10.936 1.00 92.81 72 ASP A O 1
ATOM 574 N N . GLU A 1 73 ? -26.254 2.222 9.440 1.00 92.50 73 GLU A N 1
ATOM 575 C CA . GLU A 1 73 ? -24.918 2.019 10.016 1.00 92.50 73 GLU A CA 1
ATOM 576 C C . GLU A 1 73 ? -24.046 3.278 9.909 1.00 92.50 73 GLU A C 1
ATOM 578 O O . GLU A 1 73 ? -23.326 3.631 10.849 1.00 92.50 73 GLU A O 1
ATOM 583 N N . LYS A 1 74 ? -24.122 4.005 8.783 1.00 92.12 74 LYS A N 1
ATOM 584 C CA . LYS A 1 74 ? -23.437 5.299 8.631 1.00 92.12 74 LYS A CA 1
ATOM 585 C C . LYS A 1 74 ? -23.962 6.322 9.637 1.00 92.12 74 LYS A C 1
ATOM 587 O O . LYS A 1 74 ? -23.158 7.008 10.270 1.00 92.12 74 LYS A O 1
ATOM 592 N N . LYS A 1 75 ? -25.286 6.406 9.807 1.00 94.38 75 LYS A N 1
ATOM 593 C CA . LYS A 1 75 ? -25.942 7.312 10.762 1.00 94.38 75 LYS A CA 1
ATOM 594 C C . LYS A 1 75 ? -25.528 6.995 12.199 1.00 94.38 75 LYS A C 1
ATOM 596 O O . LYS A 1 75 ? -25.139 7.905 12.929 1.00 94.38 75 LYS A O 1
ATOM 601 N N . ALA A 1 76 ? -25.535 5.720 12.585 1.00 93.56 76 ALA A N 1
ATOM 602 C CA . ALA A 1 76 ? -25.113 5.275 13.911 1.00 93.56 76 ALA A CA 1
ATOM 603 C C . ALA A 1 76 ? -23.636 5.603 14.186 1.00 93.56 76 ALA A C 1
ATOM 605 O O . ALA A 1 76 ? -23.311 6.169 15.231 1.00 93.56 76 ALA A O 1
ATOM 606 N N . LYS A 1 77 ? -22.746 5.339 13.219 1.00 91.62 77 LYS A N 1
ATOM 607 C CA . LYS A 1 77 ? -21.316 5.657 13.332 1.00 91.62 77 LYS A CA 1
ATOM 608 C C . LYS A 1 77 ? -21.066 7.160 13.463 1.00 91.62 77 LYS A C 1
ATOM 610 O O . LYS A 1 77 ? -20.213 7.574 14.245 1.00 91.62 77 LYS A O 1
ATOM 615 N N . GLN A 1 78 ? -21.811 7.986 12.727 1.00 92.75 78 GLN A N 1
ATOM 616 C CA . GLN A 1 78 ? -21.716 9.440 12.861 1.00 92.75 78 GLN A CA 1
ATOM 617 C C . GLN A 1 78 ? -22.226 9.911 14.230 1.00 92.75 78 GLN A C 1
ATOM 619 O O . GLN A 1 78 ? -21.575 10.736 14.864 1.00 92.75 78 GLN A O 1
ATOM 624 N N . ALA A 1 79 ? -23.336 9.355 14.724 1.00 93.06 79 ALA A N 1
ATOM 625 C CA . ALA A 1 79 ? -23.853 9.671 16.055 1.00 93.06 79 ALA A CA 1
ATOM 626 C C . ALA A 1 79 ? -22.862 9.289 17.169 1.00 93.06 79 ALA A C 1
ATOM 628 O O . ALA A 1 79 ? -22.704 10.023 18.142 1.00 93.06 79 ALA A O 1
ATOM 629 N N . GLU A 1 80 ? -22.159 8.163 17.035 1.00 93.38 80 GLU A N 1
ATOM 630 C CA . GLU A 1 80 ? -21.091 7.778 17.961 1.00 93.38 80 GLU A CA 1
ATOM 631 C C . GLU A 1 80 ? -19.912 8.757 17.927 1.00 93.38 80 GLU A C 1
ATOM 633 O O . GLU A 1 80 ? -19.447 9.181 18.984 1.00 93.38 80 GLU A O 1
ATOM 638 N N . ARG A 1 81 ? -19.460 9.161 16.733 1.00 91.62 81 ARG A N 1
ATOM 639 C CA . ARG A 1 81 ? -18.400 10.168 16.588 1.00 91.62 81 ARG A CA 1
ATOM 640 C C . ARG A 1 81 ? -18.775 11.487 17.255 1.00 91.62 81 ARG A C 1
ATOM 642 O O . ARG A 1 81 ? -18.000 11.977 18.067 1.00 91.62 81 ARG A O 1
ATOM 649 N N . ASN A 1 82 ? -19.975 11.996 16.984 1.00 92.69 82 ASN A N 1
ATOM 650 C CA . ASN A 1 82 ? -20.454 13.242 17.577 1.00 92.69 82 ASN A CA 1
ATOM 651 C C . ASN A 1 82 ? -20.509 13.145 19.110 1.00 92.69 82 ASN A C 1
ATOM 653 O O . ASN A 1 82 ? -20.062 14.060 19.788 1.00 92.69 82 ASN A O 1
ATOM 657 N N . ARG A 1 83 ? -20.982 12.019 19.672 1.00 91.50 83 ARG A N 1
ATOM 658 C CA . ARG A 1 83 ? -20.986 11.804 21.132 1.00 91.50 83 ARG A CA 1
ATOM 659 C C . ARG A 1 83 ? -19.581 11.840 21.733 1.00 91.50 83 ARG A C 1
ATOM 661 O O . ARG A 1 83 ? -19.403 12.433 22.791 1.00 91.50 83 ARG A O 1
ATOM 668 N N . ARG A 1 84 ? -18.591 11.228 21.070 1.00 89.50 84 ARG A N 1
ATOM 669 C CA . ARG A 1 84 ? -17.186 11.269 21.516 1.00 89.50 84 ARG A CA 1
ATOM 670 C C . ARG A 1 84 ? -16.616 12.685 21.461 1.00 89.50 84 ARG A C 1
ATOM 672 O O . ARG A 1 84 ? -15.941 13.092 22.396 1.00 89.50 84 ARG A O 1
ATOM 679 N N . GLU A 1 85 ? -16.908 13.427 20.395 1.00 89.06 85 GLU A N 1
ATOM 680 C CA . GLU A 1 85 ? -16.475 14.821 20.236 1.00 89.06 85 GLU A CA 1
ATOM 681 C C . GLU A 1 85 ? -17.112 15.730 21.303 1.00 89.06 85 GLU A C 1
ATOM 683 O O . GLU A 1 85 ? -16.411 16.527 21.919 1.00 89.06 85 GLU A O 1
ATOM 688 N N . THR A 1 86 ? -18.407 15.564 21.600 1.00 87.94 86 THR A N 1
ATOM 689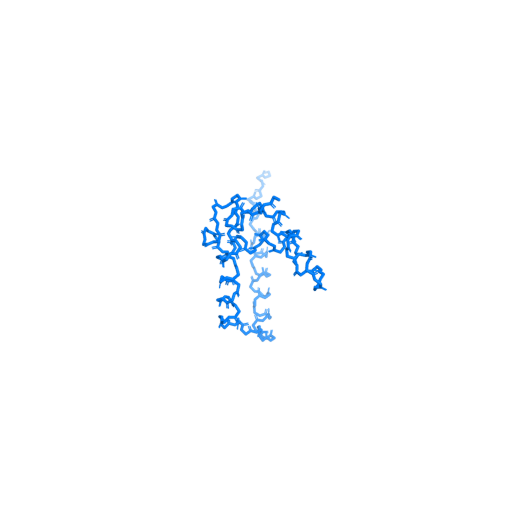 C CA . THR A 1 86 ? -19.081 16.298 22.684 1.00 87.94 86 THR A CA 1
ATOM 690 C C . THR A 1 86 ? -18.505 15.958 24.055 1.00 87.94 86 THR A C 1
ATOM 692 O O . THR A 1 86 ? -18.229 16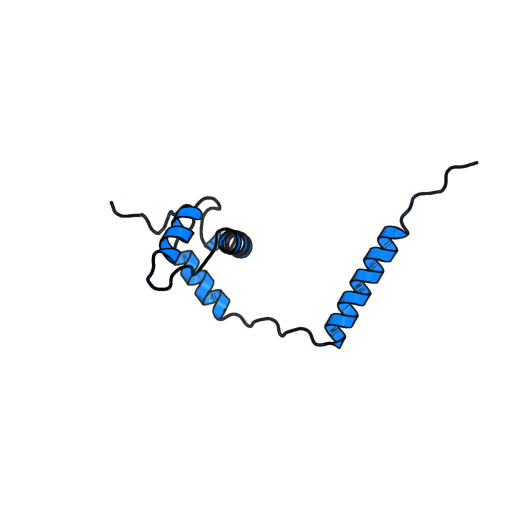.870 24.826 1.00 87.94 86 THR A O 1
ATOM 695 N N . ALA A 1 87 ? -18.291 14.673 24.356 1.00 88.19 87 ALA A N 1
ATOM 696 C CA . ALA A 1 87 ? -17.704 14.257 25.629 1.00 88.19 87 ALA A CA 1
ATOM 697 C C . ALA A 1 87 ? -16.296 14.844 25.822 1.00 88.19 87 ALA A C 1
ATOM 699 O O . ALA A 1 87 ? -15.995 15.366 26.888 1.00 88.19 87 ALA A O 1
ATOM 700 N N . ALA A 1 88 ? -15.468 14.835 24.772 1.00 86.81 88 ALA A N 1
ATOM 701 C CA . ALA A 1 88 ? -14.140 15.445 24.804 1.00 86.81 88 ALA A CA 1
ATOM 702 C C . ALA A 1 88 ? -14.187 16.972 24.991 1.00 86.81 88 ALA A C 1
ATOM 704 O O . ALA A 1 88 ? -13.317 17.534 25.643 1.00 86.81 88 ALA A O 1
ATOM 705 N N . ALA A 1 89 ? -15.198 17.650 24.440 1.00 83.38 89 ALA A N 1
ATOM 706 C CA . ALA A 1 89 ? -15.369 19.094 24.608 1.00 83.38 89 ALA A CA 1
ATOM 707 C C . ALA A 1 89 ? -15.882 19.491 26.005 1.00 83.38 89 ALA A C 1
ATOM 709 O O . ALA A 1 89 ? -15.670 20.624 26.426 1.00 83.38 89 ALA A O 1
ATOM 710 N N . GLN A 1 90 ? -16.574 18.589 26.706 1.00 84.19 90 GLN A N 1
ATOM 711 C CA . GLN A 1 90 ? -17.087 18.817 28.063 1.00 84.19 90 GLN A CA 1
ATOM 712 C C . GLN A 1 90 ? -16.047 18.54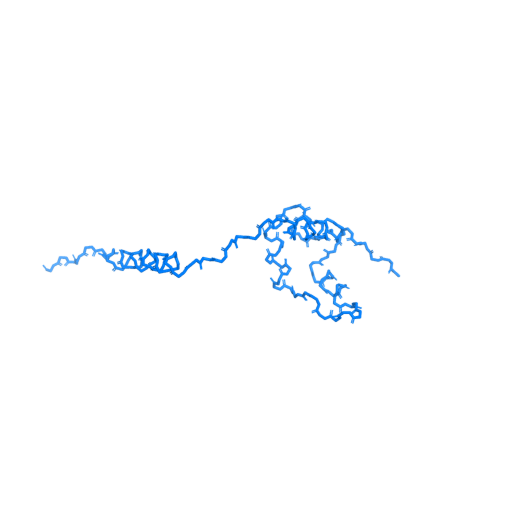6 29.157 1.00 84.19 90 GLN A C 1
ATOM 714 O O . GLN A 1 90 ? -16.244 18.980 30.288 1.00 84.19 90 GLN A O 1
ATOM 719 N N . ASP A 1 91 ? -14.943 17.876 28.825 1.00 80.31 91 ASP A N 1
ATOM 720 C CA . ASP A 1 91 ? -13.801 17.638 29.712 1.00 80.31 91 ASP A CA 1
ATOM 721 C C . ASP A 1 91 ? -12.907 18.890 29.814 1.00 80.31 91 ASP A C 1
ATOM 723 O O . ASP A 1 91 ? -11.721 18.893 29.481 1.00 80.31 91 ASP A O 1
ATOM 727 N N . ILE A 1 92 ? -13.518 20.010 30.203 1.00 71.94 92 ILE A N 1
ATOM 728 C CA . ILE A 1 92 ? -12.813 21.237 30.564 1.00 71.94 92 ILE A CA 1
ATOM 729 C C . ILE A 1 92 ? -12.625 21.216 32.080 1.00 71.94 92 ILE A C 1
ATOM 731 O O . ILE A 1 92 ? -13.578 20.995 32.824 1.00 71.94 92 ILE A O 1
ATOM 735 N N . GLY A 1 93 ? -11.379 21.366 32.532 1.00 77.56 93 GLY A N 1
ATOM 736 C CA . GLY A 1 93 ? -11.009 21.266 33.946 1.00 77.56 93 GLY A CA 1
ATOM 737 C C . GLY A 1 93 ? -11.800 22.207 34.872 1.00 77.56 93 GLY A C 1
ATOM 738 O O . GLY A 1 93 ? -12.539 23.077 34.404 1.00 77.56 93 GLY A O 1
ATOM 739 N N . PRO A 1 94 ? -11.653 22.045 36.199 1.00 80.88 94 PRO A N 1
ATOM 740 C CA . PRO A 1 94 ? -12.421 22.813 37.175 1.00 80.88 94 PRO A CA 1
ATOM 741 C C . PRO A 1 94 ? -12.244 24.322 36.967 1.00 80.88 94 PRO A C 1
ATOM 743 O O . PRO A 1 94 ? -11.144 24.789 36.660 1.00 80.88 94 PRO A O 1
ATOM 746 N N . LEU A 1 95 ? -13.337 25.078 37.133 1.00 77.19 95 LEU A N 1
ATOM 747 C CA . LEU A 1 95 ? -13.269 26.537 37.111 1.00 77.19 95 LEU A CA 1
ATOM 748 C C . LEU A 1 95 ? -12.361 27.022 38.254 1.00 77.19 95 LEU A C 1
ATOM 750 O O . LEU A 1 95 ? -12.417 26.447 39.341 1.00 77.19 95 LEU A O 1
ATOM 754 N N . PRO A 1 96 ? -11.525 28.048 38.017 1.00 81.38 96 PRO A N 1
ATOM 755 C CA . PRO A 1 96 ? -10.679 28.607 39.061 1.00 81.38 96 PRO A CA 1
ATOM 756 C C . PRO A 1 96 ? -11.534 29.193 40.189 1.00 81.38 96 PRO A C 1
ATOM 758 O O . PRO A 1 96 ? -12.579 29.794 39.925 1.00 81.38 96 PRO A O 1
ATOM 761 N N . ASP A 1 97 ? -11.067 29.031 41.427 1.00 80.56 97 ASP A N 1
ATOM 762 C CA . ASP A 1 97 ? -11.689 29.653 42.596 1.00 80.56 97 ASP A CA 1
ATOM 763 C C . ASP A 1 97 ? -11.587 31.185 42.482 1.00 80.56 97 ASP A C 1
ATOM 765 O O . ASP A 1 97 ? -10.520 31.725 42.170 1.00 80.56 97 ASP A O 1
ATOM 769 N N . VAL A 1 98 ? -12.725 31.860 42.682 1.00 77.81 98 VAL A N 1
ATOM 770 C CA . VAL A 1 98 ? -12.890 33.328 42.634 1.00 77.81 98 VAL A CA 1
ATOM 771 C C . VAL A 1 98 ? -12.543 33.986 43.959 1.00 77.81 98 VAL A C 1
ATOM 773 O O . VAL A 1 98 ? -12.960 33.447 45.008 1.00 77.81 98 VAL A O 1
#

Radius of gyration: 22.13 Å; chains: 1; bounding box: 51×46×64 Å